Protein AF-A0A4Z1C4J6-F1 (afdb_monomer)

InterPro domains:
  IPR029055 Nucleophile aminohydrolases, N-terminal [SSF56235] (5-134)
  IPR052896 Gamma-glutamyltransferase-like enzyme [PTHR43881] (6-134)

Mean predicted aligned error: 3.29 Å

pLDDT: mean 95.47, std 4.37, range [69.75, 98.88]

Solvent-accessible surface area (backbone atoms only — not comparable to full-atom values): 7946 Å² total; per-residue (Å²): 133,83,89,84,51,84,58,100,42,71,72,22,21,49,44,12,39,51,34,44,74,74,71,39,36,74,55,55,12,49,44,16,19,51,44,22,35,33,58,79,38,59,92,80,43,38,72,82,29,59,36,78,44,81,47,71,52,96,87,71,52,71,49,76,45,79,15,66,45,51,65,60,93,72,73,72,97,72,66,102,64,76,47,95,61,66,75,77,44,64,57,50,50,53,17,25,60,58,38,45,52,53,46,49,48,52,37,45,74,72,76,40,67,82,76,53,68,70,68,42,39,42,65,23,54,48,42,65,72,75,49,76,89,87,128

Radius of gyration: 16.81 Å; Cα contacts (8 Å, |Δi|>4): 186; chains: 1; bounding box: 45×22×43 Å

Sequence (135 aa):
MQPLAISPHPLATEAGTRVLRQGGTAAEAAVAMGAVLAVVMPHFCGLGGDAVWLLADRDGRSAALMGIGQAPQVLPDLPDALPMRGPGAMLTTACAVDAWDRALQLDRAEGQGGIAVPDLLAPALALARDGFAVG

Structure (mmCIF, N/CA/C/O backbone):
data_AF-A0A4Z1C4J6-F1
#
_entry.id   AF-A0A4Z1C4J6-F1
#
loop_
_atom_site.group_PDB
_atom_site.id
_atom_site.type_symbol
_atom_site.label_atom_id
_atom_site.label_alt_id
_atom_site.label_comp_id
_atom_site.label_asym_id
_atom_site.label_entity_id
_atom_site.label_seq_id
_atom_site.pdbx_PDB_ins_code
_atom_site.Cartn_x
_atom_site.Cartn_y
_atom_site.Cartn_z
_atom_site.occupancy
_atom_site.B_iso_or_equiv
_atom_site.auth_seq_id
_atom_site.auth_comp_id
_atom_site.auth_asym_id
_atom_site.auth_atom_id
_atom_site.pdbx_PDB_model_num
ATOM 1 N N . MET A 1 1 ? -15.863 10.926 18.333 1.00 69.75 1 MET A N 1
ATOM 2 C CA . MET A 1 1 ? -15.520 11.301 16.942 1.00 69.75 1 MET A CA 1
ATOM 3 C C . MET A 1 1 ? -15.818 10.117 16.042 1.00 69.75 1 MET A C 1
ATOM 5 O O . MET A 1 1 ? -15.563 8.999 16.468 1.00 69.75 1 MET A O 1
ATOM 9 N N . GLN A 1 2 ? -16.389 10.343 14.858 1.00 82.19 2 GLN A N 1
ATOM 10 C CA . GLN A 1 2 ? -16.521 9.286 13.849 1.00 82.19 2 GLN A CA 1
ATOM 11 C C . GLN A 1 2 ? -15.167 9.090 13.142 1.00 82.19 2 GLN A C 1
ATOM 13 O O . GLN A 1 2 ? -14.477 10.088 12.922 1.00 82.19 2 GLN A O 1
ATOM 18 N N . PRO A 1 3 ? -14.765 7.848 12.820 1.00 91.50 3 PRO A N 1
ATOM 19 C CA . PRO A 1 3 ? -13.525 7.592 12.095 1.00 91.50 3 PRO A CA 1
ATOM 20 C C . PRO A 1 3 ? -13.620 8.132 10.659 1.00 91.50 3 PRO A C 1
ATOM 22 O O . PRO A 1 3 ? -14.694 8.116 10.054 1.00 91.50 3 PRO A O 1
ATOM 25 N N . LEU A 1 4 ? -12.500 8.620 10.122 1.00 96.06 4 LEU A N 1
ATOM 26 C CA . LEU A 1 4 ? -12.424 9.275 8.815 1.00 96.06 4 LEU A CA 1
ATOM 27 C C . LEU A 1 4 ? -11.251 8.708 8.008 1.00 96.06 4 LEU A C 1
ATOM 29 O O . LEU A 1 4 ? -10.150 8.573 8.535 1.00 96.06 4 LEU A O 1
ATOM 33 N N . ALA A 1 5 ? -11.489 8.422 6.728 1.00 98.06 5 ALA A N 1
ATOM 34 C CA . ALA A 1 5 ? -10.470 8.070 5.744 1.00 98.06 5 ALA A CA 1
ATOM 35 C C . ALA A 1 5 ? -10.503 9.101 4.611 1.00 98.06 5 ALA A C 1
ATOM 37 O O . ALA A 1 5 ? -11.582 9.466 4.148 1.00 98.06 5 ALA A O 1
ATOM 38 N N . ILE A 1 6 ? -9.340 9.583 4.173 1.00 98.25 6 ILE A N 1
ATOM 39 C CA . ILE A 1 6 ? -9.219 10.569 3.090 1.00 98.25 6 ILE A CA 1
ATOM 40 C C . ILE A 1 6 ? -8.082 10.139 2.170 1.00 98.25 6 ILE A C 1
ATOM 42 O O . ILE A 1 6 ? -7.001 9.787 2.633 1.00 98.25 6 ILE A O 1
ATOM 46 N N . SER A 1 7 ? -8.315 10.200 0.864 1.00 98.12 7 SER A N 1
ATOM 47 C CA . SER A 1 7 ? -7.311 9.933 -0.165 1.00 98.12 7 SER A CA 1
ATOM 48 C C . SER A 1 7 ? -7.508 10.853 -1.375 1.00 98.12 7 SER A C 1
ATOM 50 O O . SER A 1 7 ? -8.584 11.439 -1.526 1.00 98.12 7 SER A O 1
ATOM 52 N N . PRO A 1 8 ? -6.512 10.938 -2.272 1.00 97.50 8 PRO A N 1
ATOM 53 C CA . PRO A 1 8 ? -6.623 11.657 -3.544 1.00 97.50 8 PRO A CA 1
ATOM 54 C C . PRO A 1 8 ? -7.648 11.089 -4.545 1.00 97.50 8 PRO A C 1
ATOM 56 O O . PRO A 1 8 ? -7.901 11.742 -5.551 1.00 97.50 8 PRO A O 1
ATOM 59 N N . HIS A 1 9 ? -8.250 9.914 -4.306 1.00 98.12 9 HIS A N 1
ATOM 60 C CA . HIS A 1 9 ? -9.227 9.323 -5.227 1.00 98.12 9 HIS A CA 1
ATOM 61 C C . HIS A 1 9 ? -10.490 8.839 -4.489 1.00 98.12 9 HIS A C 1
ATOM 63 O O . HIS A 1 9 ? -10.379 8.070 -3.532 1.00 98.12 9 HIS A O 1
ATOM 69 N N . PRO A 1 10 ? -11.712 9.199 -4.928 1.00 97.88 10 PRO A N 1
ATOM 70 C CA . PRO A 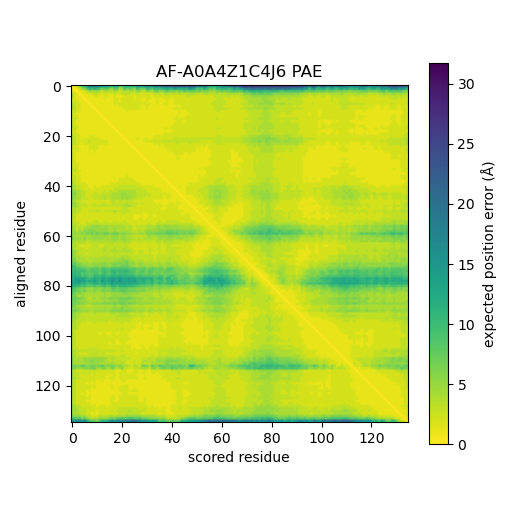1 10 ? -12.944 8.878 -4.198 1.00 97.88 10 PRO A CA 1
ATOM 71 C C . PRO A 1 10 ? -13.144 7.374 -3.956 1.00 97.88 10 PRO A C 1
ATOM 73 O O . PRO A 1 10 ? -13.514 6.987 -2.851 1.00 97.88 10 PRO A O 1
ATOM 76 N N . LEU A 1 11 ? -12.819 6.516 -4.931 1.00 98.44 11 LEU A N 1
ATOM 77 C CA . LEU A 1 11 ? -12.910 5.054 -4.764 1.00 98.44 11 LEU A CA 1
ATOM 78 C C . LEU A 1 11 ? -11.966 4.505 -3.678 1.00 98.44 11 LEU A C 1
ATOM 80 O O . LEU A 1 11 ? -12.324 3.566 -2.969 1.00 98.44 11 LEU A O 1
ATOM 84 N N . ALA A 1 12 ? -10.778 5.095 -3.509 1.00 98.69 12 ALA A N 1
ATOM 85 C CA . ALA A 1 12 ? -9.866 4.696 -2.439 1.00 98.69 12 ALA A CA 1
ATOM 86 C C . ALA A 1 12 ? -10.393 5.173 -1.080 1.00 98.69 12 ALA A C 1
ATOM 88 O O . ALA A 1 12 ? -10.452 4.389 -0.135 1.00 98.69 12 ALA A O 1
ATOM 89 N N . THR A 1 13 ? -10.874 6.418 -1.001 1.00 98.62 13 THR A N 1
ATOM 90 C CA . THR A 1 13 ? -11.551 6.956 0.191 1.00 98.62 13 THR A CA 1
ATOM 91 C C . THR A 1 13 ? -12.716 6.068 0.627 1.00 98.62 13 THR A C 1
ATOM 93 O O . THR A 1 13 ? -12.874 5.792 1.818 1.00 98.62 13 THR A O 1
ATOM 96 N N . GLU A 1 14 ? -13.516 5.583 -0.324 1.00 98.38 14 GLU A N 1
ATOM 97 C CA . GLU A 1 14 ? -14.629 4.679 -0.046 1.00 98.38 14 GLU A CA 1
ATOM 98 C C . GLU A 1 14 ? -14.148 3.343 0.536 1.00 98.38 14 GLU A C 1
ATOM 100 O O . GLU A 1 14 ? -14.701 2.884 1.537 1.00 98.38 14 GLU A O 1
ATOM 105 N N . ALA A 1 15 ? -13.099 2.745 -0.038 1.00 98.75 15 ALA A N 1
ATOM 106 C CA . ALA A 1 15 ? -12.528 1.496 0.459 1.00 98.75 15 ALA A CA 1
ATOM 107 C C . ALA A 1 15 ? -12.034 1.626 1.909 1.00 98.75 15 ALA A C 1
ATOM 109 O O . ALA A 1 15 ? -12.413 0.816 2.754 1.00 98.75 15 ALA A O 1
ATOM 110 N N . GLY A 1 16 ? -11.285 2.686 2.229 1.00 98.75 16 GLY A N 1
ATOM 111 C CA . GLY A 1 16 ? -10.841 2.948 3.603 1.00 98.75 16 GLY A CA 1
ATOM 112 C C . GLY A 1 16 ? -12.005 3.221 4.559 1.00 98.75 16 GLY A C 1
ATOM 113 O O . GLY A 1 16 ? -12.072 2.660 5.651 1.00 98.75 16 GLY A O 1
ATOM 114 N N . THR A 1 17 ? -12.987 4.020 4.130 1.00 98.50 17 THR A N 1
ATOM 115 C CA . THR A 1 17 ? -14.194 4.305 4.927 1.00 98.50 17 THR A CA 1
ATOM 116 C C . THR A 1 17 ? -14.982 3.032 5.232 1.00 98.50 17 THR A C 1
ATOM 118 O O . THR A 1 17 ? -15.497 2.875 6.339 1.00 98.50 17 THR A O 1
ATOM 121 N N . ARG A 1 18 ? -15.077 2.106 4.271 1.00 98.06 18 ARG A N 1
ATOM 122 C CA . ARG A 1 18 ? -15.743 0.811 4.452 1.00 98.06 18 ARG A CA 1
ATOM 123 C C . ARG A 1 18 ? -15.053 -0.027 5.524 1.00 98.06 18 ARG A C 1
ATOM 125 O O . ARG A 1 18 ? -15.746 -0.528 6.403 1.00 98.06 18 ARG A O 1
ATOM 132 N N . VAL A 1 19 ? -13.724 -0.117 5.486 1.00 98.56 19 VAL A N 1
ATOM 133 C CA . VAL A 1 19 ? -12.930 -0.837 6.495 1.00 98.56 19 VAL A CA 1
ATOM 134 C C . VAL A 1 19 ? -13.155 -0.255 7.893 1.00 98.56 19 VAL A C 1
ATOM 136 O O . VAL A 1 19 ? -13.502 -0.987 8.818 1.00 98.56 19 VAL A O 1
ATOM 139 N N . LEU A 1 20 ? -13.082 1.072 8.041 1.00 97.88 20 LEU A N 1
ATOM 140 C CA . LEU A 1 20 ? -13.334 1.735 9.328 1.00 97.88 20 LEU A CA 1
ATOM 141 C C . LEU A 1 20 ? -14.765 1.495 9.840 1.00 97.88 20 LEU A C 1
ATOM 143 O O . LEU A 1 20 ? -14.976 1.293 11.034 1.00 97.88 20 LEU A O 1
ATOM 147 N N . ARG A 1 21 ? -15.766 1.481 8.948 1.00 96.25 21 ARG A N 1
ATOM 148 C CA . ARG A 1 21 ? -17.166 1.171 9.302 1.00 96.25 21 ARG A CA 1
ATOM 149 C C . ARG A 1 21 ? -17.368 -0.275 9.753 1.00 96.25 21 ARG A C 1
ATOM 151 O O . ARG A 1 21 ? -18.287 -0.528 10.524 1.00 96.25 21 ARG A O 1
ATOM 158 N N . GLN A 1 22 ? -16.536 -1.199 9.283 1.00 95.81 22 GLN A N 1
ATOM 159 C CA . GLN A 1 22 ? -16.538 -2.602 9.706 1.00 95.81 22 GLN A CA 1
ATOM 160 C C . GLN A 1 22 ? -15.813 -2.817 11.045 1.00 95.81 22 GLN A C 1
ATOM 162 O O . GLN A 1 22 ? -15.766 -3.942 11.532 1.00 95.81 22 GLN A O 1
ATOM 167 N N . GLY A 1 23 ? -15.283 -1.752 11.658 1.00 95.44 23 GLY A N 1
ATOM 168 C CA . GLY A 1 23 ? -14.520 -1.829 12.903 1.00 95.44 23 GLY A CA 1
ATOM 169 C C . GLY A 1 23 ? -13.035 -2.130 12.701 1.00 95.44 23 GLY A C 1
ATOM 170 O O . GLY A 1 23 ? -12.352 -2.406 13.683 1.00 95.44 23 GLY A O 1
ATOM 171 N N . GLY A 1 24 ? -12.541 -2.069 11.460 1.00 97.25 24 GLY A N 1
ATOM 172 C CA . GLY A 1 24 ? -11.121 -2.208 11.161 1.00 97.25 24 GLY A CA 1
ATOM 173 C C . GLY A 1 24 ? -10.291 -1.023 11.651 1.00 97.25 24 GLY A C 1
ATOM 174 O O . GLY A 1 24 ? -10.809 0.050 11.985 1.00 97.25 24 GLY A O 1
ATOM 175 N N . THR A 1 25 ? -8.980 -1.213 11.682 1.00 97.06 25 THR A N 1
ATOM 176 C CA . THR A 1 25 ? -8.025 -0.201 12.146 1.00 97.06 25 THR A CA 1
ATOM 177 C C . THR A 1 25 ? -7.726 0.855 11.081 1.00 97.06 25 THR A C 1
ATOM 179 O O . THR A 1 25 ? -8.076 0.731 9.903 1.00 97.06 25 THR A O 1
ATOM 182 N N . ALA A 1 26 ? -7.021 1.915 11.489 1.00 96.94 26 ALA A N 1
ATOM 183 C CA . ALA A 1 26 ? -6.501 2.910 10.556 1.00 96.94 26 ALA A CA 1
ATOM 184 C C . ALA A 1 26 ? -5.481 2.309 9.572 1.00 96.94 26 ALA A C 1
ATOM 186 O O . ALA A 1 26 ? -5.485 2.699 8.403 1.00 96.94 26 ALA A O 1
ATOM 187 N N . ALA A 1 27 ? -4.644 1.353 10.003 1.00 97.62 27 ALA A N 1
ATOM 188 C CA . ALA A 1 27 ? -3.689 0.712 9.105 1.00 97.62 27 ALA A CA 1
ATOM 189 C C . ALA A 1 27 ? -4.395 -0.207 8.098 1.00 97.62 27 ALA A C 1
ATOM 191 O O . ALA A 1 27 ? -4.117 -0.107 6.907 1.00 97.62 27 ALA A O 1
ATOM 192 N N . GLU A 1 28 ? -5.365 -1.022 8.529 1.00 98.56 28 GLU A N 1
ATOM 193 C CA . GLU A 1 28 ? -6.193 -1.840 7.628 1.00 98.56 28 GLU A CA 1
ATOM 194 C C . GLU A 1 28 ? -6.908 -0.975 6.579 1.00 98.56 28 GLU A C 1
ATOM 196 O O . GLU A 1 28 ? -6.897 -1.290 5.385 1.00 98.56 28 GLU A O 1
ATOM 201 N N . ALA A 1 29 ? -7.476 0.160 7.002 1.00 98.62 29 ALA A N 1
ATOM 202 C CA . ALA A 1 29 ? -8.128 1.101 6.098 1.00 98.62 29 ALA A CA 1
ATOM 203 C C . ALA A 1 29 ? -7.143 1.701 5.084 1.00 98.62 29 ALA A C 1
ATOM 205 O O . ALA A 1 29 ? -7.448 1.766 3.892 1.00 98.62 29 ALA A O 1
ATOM 206 N N . ALA A 1 30 ? -5.952 2.095 5.536 1.00 98.50 30 ALA A N 1
ATOM 207 C CA . ALA A 1 30 ? -4.908 2.633 4.675 1.00 98.50 30 ALA A CA 1
ATOM 208 C C . ALA A 1 30 ? -4.341 1.582 3.702 1.00 98.50 30 ALA A C 1
ATOM 210 O O . ALA A 1 30 ? -4.036 1.927 2.561 1.00 98.50 30 ALA A O 1
ATOM 211 N N . VAL A 1 31 ? -4.260 0.304 4.091 1.00 98.69 31 VAL A N 1
ATOM 212 C CA . VAL A 1 31 ? -3.884 -0.797 3.186 1.00 98.69 31 VAL A CA 1
ATOM 213 C C . VAL A 1 31 ? -4.937 -0.979 2.093 1.00 98.69 31 VAL A C 1
ATOM 215 O O . VAL A 1 31 ? -4.586 -1.025 0.914 1.00 98.69 31 VAL A O 1
ATOM 218 N N . ALA A 1 32 ? -6.227 -0.999 2.444 1.00 98.88 32 ALA A N 1
ATOM 219 C CA . ALA A 1 32 ? -7.306 -1.070 1.455 1.00 98.88 32 ALA A CA 1
ATOM 220 C C . ALA A 1 32 ? -7.288 0.136 0.494 1.00 98.88 32 ALA A C 1
ATOM 222 O O . ALA A 1 32 ? -7.443 -0.022 -0.718 1.00 98.88 32 ALA A O 1
ATOM 223 N N . MET A 1 33 ? -7.037 1.342 1.016 1.00 98.88 33 MET A N 1
ATOM 224 C CA . MET A 1 33 ? -6.857 2.549 0.203 1.00 98.88 33 MET A CA 1
ATOM 225 C C . MET A 1 33 ? -5.654 2.424 -0.735 1.00 98.88 33 MET A C 1
ATOM 227 O O . MET A 1 33 ? -5.801 2.665 -1.928 1.00 98.88 33 MET A O 1
ATOM 231 N N . GLY A 1 34 ? -4.485 2.028 -0.224 1.00 98.56 34 GLY A N 1
ATOM 232 C CA . GLY A 1 34 ? -3.256 1.860 -1.003 1.00 98.56 34 GLY A CA 1
ATOM 233 C C . GLY A 1 34 ? -3.410 0.840 -2.130 1.00 98.56 34 GLY A C 1
ATOM 234 O O . GLY A 1 34 ? -2.987 1.098 -3.257 1.00 98.56 34 GLY A O 1
ATOM 235 N N . ALA A 1 35 ? -4.096 -0.272 -1.860 1.00 98.75 35 ALA A N 1
ATOM 236 C CA . ALA A 1 35 ? -4.421 -1.276 -2.865 1.00 98.75 35 ALA A CA 1
ATOM 237 C C . ALA A 1 35 ? -5.318 -0.710 -3.974 1.00 98.75 35 ALA A C 1
ATOM 239 O O . ALA A 1 35 ? -5.040 -0.919 -5.152 1.00 98.75 35 ALA A O 1
ATOM 240 N N . VAL A 1 36 ? -6.364 0.048 -3.622 1.00 98.81 36 VAL A N 1
ATOM 241 C CA . VAL A 1 36 ? -7.219 0.702 -4.624 1.00 98.81 36 VAL A CA 1
ATOM 242 C C . VAL A 1 36 ? -6.439 1.754 -5.407 1.00 98.81 36 VAL A C 1
ATOM 244 O O . VAL A 1 36 ? -6.555 1.801 -6.628 1.00 98.81 36 VAL A O 1
ATOM 247 N N . LEU A 1 37 ? -5.607 2.561 -4.745 1.00 98.69 37 LEU A N 1
ATOM 248 C CA . LEU A 1 37 ? -4.772 3.582 -5.383 1.00 98.69 37 LEU A CA 1
ATOM 249 C C . LEU A 1 37 ? -3.812 2.997 -6.423 1.00 98.69 37 LEU A C 1
ATOM 251 O O . LEU A 1 37 ? -3.666 3.586 -7.492 1.00 98.69 37 LEU A O 1
ATOM 255 N N . ALA A 1 38 ? -3.250 1.814 -6.164 1.00 98.44 38 ALA A N 1
ATOM 256 C CA . ALA A 1 38 ? -2.419 1.098 -7.130 1.00 98.44 38 ALA A CA 1
ATOM 257 C C . ALA A 1 38 ? -3.163 0.735 -8.432 1.00 98.44 38 ALA A C 1
ATOM 259 O O . ALA A 1 38 ? -2.520 0.487 -9.450 1.00 98.44 38 ALA A O 1
ATOM 260 N N . VAL A 1 39 ? -4.500 0.707 -8.406 1.00 98.50 39 VAL A N 1
ATOM 261 C CA . VAL A 1 39 ? -5.360 0.431 -9.566 1.00 98.50 39 VAL A CA 1
ATOM 262 C C . VAL A 1 39 ? -5.882 1.718 -10.196 1.00 98.50 39 VAL A C 1
ATOM 264 O O . VAL A 1 39 ? -5.847 1.858 -11.415 1.00 98.50 39 VAL A O 1
ATOM 267 N N . VAL A 1 40 ? -6.376 2.654 -9.380 1.00 98.31 40 VAL A N 1
ATOM 268 C CA . VAL A 1 40 ? -7.090 3.843 -9.876 1.00 98.31 40 VAL A CA 1
ATOM 269 C C . VAL A 1 40 ? -6.175 5.027 -10.184 1.00 98.31 40 VAL A C 1
ATOM 271 O O . VAL A 1 40 ? -6.551 5.910 -10.948 1.00 98.31 40 VAL A O 1
ATOM 274 N N . MET A 1 41 ? -4.953 5.041 -9.643 1.00 97.44 41 MET A N 1
ATOM 275 C CA . MET A 1 41 ? -3.930 6.051 -9.938 1.00 97.44 41 MET A CA 1
ATOM 276 C C . MET A 1 41 ? -2.557 5.427 -10.257 1.00 97.44 41 MET A C 1
ATOM 278 O O . MET A 1 41 ? -1.545 5.802 -9.658 1.00 97.44 41 MET A O 1
ATOM 282 N N . PRO A 1 42 ? -2.476 4.522 -11.253 1.00 96.44 42 PRO A N 1
ATOM 283 C CA . PRO A 1 42 ? -1.264 3.747 -11.538 1.00 96.44 42 PRO A CA 1
ATOM 284 C C . PRO A 1 42 ? -0.109 4.600 -12.089 1.00 96.44 42 PRO A C 1
ATOM 286 O O . PRO A 1 42 ? 1.035 4.161 -12.136 1.00 96.44 42 PRO A O 1
ATOM 289 N N . HIS A 1 43 ? -0.398 5.831 -12.520 1.00 95.00 43 HIS A N 1
ATOM 290 C CA . HIS A 1 43 ? 0.596 6.798 -12.981 1.00 95.00 43 HIS A CA 1
ATOM 291 C C . HIS A 1 43 ? 1.303 7.532 -11.827 1.00 95.00 43 HIS A C 1
ATOM 293 O O . HIS A 1 43 ? 2.301 8.208 -12.076 1.00 95.00 43 HIS A O 1
ATOM 299 N N . PHE A 1 44 ? 0.789 7.427 -10.594 1.00 95.69 44 PHE A N 1
ATOM 300 C CA . PHE A 1 44 ? 1.302 8.142 -9.421 1.00 95.69 44 PHE A CA 1
ATOM 301 C C . PHE A 1 44 ? 1.886 7.197 -8.363 1.00 95.69 44 PHE A C 1
ATOM 303 O O . PHE A 1 44 ? 2.930 7.494 -7.787 1.00 95.69 44 PHE A O 1
ATOM 310 N N . CYS A 1 45 ? 1.245 6.053 -8.113 1.00 96.00 45 CYS A N 1
ATOM 311 C CA . CYS A 1 45 ? 1.728 5.038 -7.177 1.00 96.00 45 CYS A CA 1
ATOM 312 C C . CYS A 1 45 ? 1.306 3.623 -7.603 1.00 96.00 45 CYS A C 1
ATOM 314 O O . CYS A 1 45 ? 0.474 3.447 -8.490 1.00 96.00 45 CYS A O 1
ATOM 316 N N . GLY A 1 46 ? 1.890 2.597 -6.978 1.00 96.94 46 GLY A N 1
ATOM 317 C CA . GLY A 1 46 ? 1.550 1.209 -7.282 1.00 96.94 46 GLY A CA 1
ATOM 318 C C . GLY A 1 46 ? 2.345 0.186 -6.478 1.00 96.94 46 GLY A C 1
ATOM 319 O O . GLY A 1 46 ? 3.219 0.535 -5.688 1.00 96.94 46 GLY A O 1
ATOM 320 N N . LEU A 1 47 ? 2.055 -1.096 -6.722 1.00 97.56 47 LEU A N 1
ATOM 321 C CA . LEU A 1 47 ? 2.700 -2.230 -6.041 1.00 97.56 47 LEU A CA 1
ATOM 322 C C . LEU A 1 47 ? 4.217 -2.296 -6.277 1.00 97.56 47 LEU A C 1
ATOM 324 O O . LEU A 1 47 ? 4.942 -2.821 -5.442 1.00 97.56 47 LEU A O 1
ATOM 328 N N . GLY A 1 48 ? 4.687 -1.766 -7.410 1.00 97.12 48 GLY A N 1
ATOM 329 C CA . GLY A 1 48 ? 6.105 -1.699 -7.773 1.00 97.12 48 GLY A CA 1
ATOM 330 C C . GLY A 1 48 ? 6.847 -0.482 -7.216 1.00 97.12 48 GLY A C 1
ATOM 331 O O . GLY A 1 48 ? 7.917 -0.162 -7.721 1.00 97.12 48 GLY A O 1
ATOM 332 N N . GLY A 1 49 ? 6.262 0.230 -6.251 1.00 97.38 49 GLY A N 1
ATOM 333 C CA . GLY A 1 49 ? 6.862 1.401 -5.621 1.00 97.38 49 GLY A CA 1
ATOM 334 C C . GLY A 1 49 ? 7.132 1.210 -4.132 1.00 97.38 49 GLY A C 1
ATOM 335 O O . GLY A 1 49 ? 7.166 0.096 -3.607 1.00 97.38 49 GLY A O 1
ATOM 336 N N . ASP A 1 50 ? 7.268 2.344 -3.459 1.00 98.25 50 ASP A N 1
ATOM 337 C CA . ASP A 1 50 ? 7.618 2.460 -2.049 1.00 98.25 50 ASP A CA 1
ATOM 338 C C . ASP A 1 50 ? 6.485 3.092 -1.236 1.00 98.25 50 ASP A C 1
ATOM 340 O O . ASP A 1 50 ? 5.554 3.687 -1.786 1.00 98.25 50 ASP A O 1
ATOM 344 N N . ALA A 1 51 ? 6.560 2.972 0.089 1.00 97.50 51 ALA A N 1
ATOM 345 C CA . ALA A 1 51 ? 5.601 3.589 0.995 1.00 97.50 51 ALA A CA 1
ATOM 346 C C . ALA A 1 51 ? 6.250 4.021 2.314 1.00 97.50 51 ALA A C 1
ATOM 348 O O . ALA A 1 51 ? 6.968 3.260 2.958 1.00 97.50 51 ALA A O 1
ATOM 349 N N . VAL A 1 52 ? 5.930 5.235 2.759 1.00 97.88 52 VAL A N 1
ATOM 350 C CA . VAL A 1 52 ? 6.328 5.758 4.072 1.00 97.88 52 VAL A CA 1
ATOM 351 C C . VAL A 1 52 ? 5.086 5.890 4.936 1.00 97.88 52 VAL A C 1
ATOM 353 O O . VAL A 1 52 ? 4.100 6.492 4.515 1.00 97.88 52 VAL A O 1
ATOM 356 N N . TRP A 1 53 ? 5.140 5.333 6.142 1.00 98.19 53 TRP A N 1
ATOM 357 C CA . TRP A 1 53 ? 4.013 5.316 7.069 1.00 98.19 53 TRP A CA 1
ATOM 358 C C . TRP A 1 53 ? 4.375 6.023 8.361 1.00 98.19 53 TRP A C 1
ATOM 360 O O . TRP A 1 53 ? 5.433 5.769 8.933 1.00 98.19 53 TRP A O 1
ATOM 370 N N . LEU A 1 54 ? 3.459 6.857 8.841 1.00 97.50 54 LEU A N 1
ATOM 371 C CA . LEU A 1 54 ? 3.474 7.394 10.193 1.00 97.50 54 LEU A CA 1
ATOM 372 C C . LEU A 1 54 ? 2.225 6.874 10.893 1.00 97.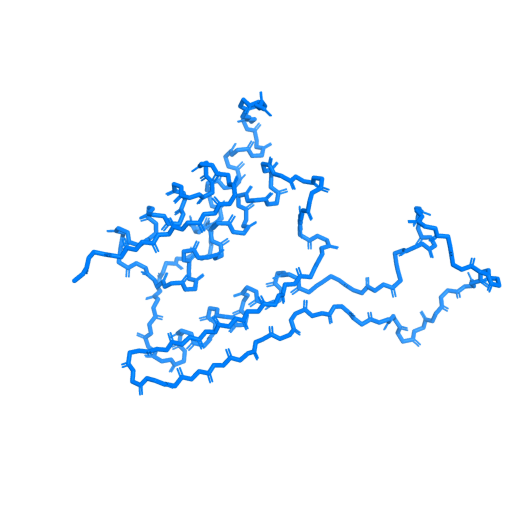50 54 LEU A C 1
ATOM 374 O O . LEU A 1 54 ? 1.104 7.174 10.486 1.00 97.50 54 LEU A O 1
ATOM 378 N N . LEU A 1 55 ? 2.437 6.060 11.915 1.00 95.31 55 LEU A N 1
ATOM 379 C CA . LEU A 1 55 ? 1.390 5.418 12.691 1.00 95.31 55 LEU A CA 1
ATOM 380 C C . LEU A 1 55 ? 1.406 6.019 14.088 1.00 95.31 55 LEU A C 1
ATOM 382 O O . LEU A 1 55 ? 2.475 6.206 14.667 1.00 95.31 55 LEU A O 1
ATOM 386 N N . ALA A 1 56 ? 0.229 6.320 14.620 1.00 94.44 56 ALA A N 1
ATOM 387 C CA . ALA A 1 56 ? 0.068 6.795 15.982 1.00 94.44 56 ALA A CA 1
ATOM 388 C C . ALA A 1 56 ? -1.177 6.166 16.598 1.00 94.44 56 ALA A C 1
ATOM 390 O O . ALA A 1 56 ? -2.202 6.028 15.926 1.00 94.44 56 ALA A O 1
ATOM 391 N N . ASP A 1 57 ? -1.089 5.809 17.873 1.00 90.25 57 ASP A N 1
ATOM 392 C CA . ASP A 1 57 ? -2.227 5.311 18.632 1.00 90.25 57 ASP A CA 1
ATOM 393 C C . ASP A 1 57 ? -2.811 6.370 19.575 1.00 90.25 57 ASP A C 1
ATOM 395 O O . ASP A 1 57 ? -2.349 7.510 19.673 1.00 90.25 57 ASP A O 1
ATOM 399 N N . ARG A 1 58 ? -3.883 5.983 20.269 1.00 88.94 58 ARG A N 1
ATOM 400 C CA . ARG A 1 58 ? -4.611 6.850 21.204 1.00 88.94 58 ARG A CA 1
ATOM 401 C C . ARG A 1 58 ? -3.814 7.233 22.451 1.00 88.94 58 ARG A C 1
ATOM 403 O O . ARG A 1 58 ? -4.175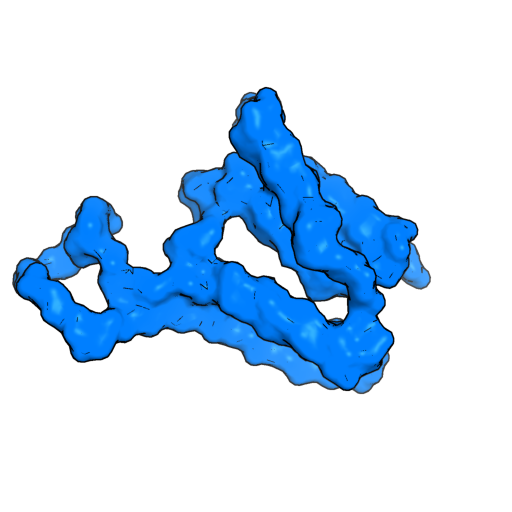 8.211 23.098 1.00 88.94 58 ARG A O 1
ATOM 410 N N . ASP A 1 59 ? -2.774 6.471 22.779 1.00 90.94 59 ASP A N 1
ATOM 411 C CA . ASP A 1 59 ? -1.928 6.701 23.950 1.00 90.94 59 ASP A CA 1
ATOM 412 C C . ASP A 1 59 ? -0.723 7.590 23.596 1.00 90.94 59 ASP A C 1
ATOM 414 O O . ASP A 1 59 ? 0.109 7.890 24.452 1.00 90.94 59 ASP A O 1
ATOM 418 N N . GLY A 1 60 ? -0.624 8.025 22.334 1.00 90.12 60 GLY A N 1
ATOM 419 C CA . GLY A 1 60 ? 0.453 8.869 21.831 1.00 90.12 60 GLY A CA 1
ATOM 420 C C . GLY A 1 60 ? 1.719 8.098 21.458 1.00 90.12 60 GLY A C 1
ATOM 421 O O . GLY A 1 60 ? 2.735 8.729 21.155 1.00 90.12 60 GLY A O 1
ATOM 422 N N . ARG A 1 61 ? 1.693 6.756 21.443 1.00 91.44 61 ARG A N 1
ATOM 423 C CA . ARG A 1 61 ? 2.805 5.983 20.877 1.00 91.44 61 ARG A CA 1
ATOM 424 C C . ARG A 1 61 ? 2.778 6.152 19.366 1.00 91.44 61 ARG A C 1
ATOM 426 O O . ARG A 1 61 ? 1.711 6.197 18.755 1.00 91.44 61 ARG A O 1
ATOM 433 N N . SER A 1 62 ? 3.958 6.263 18.766 1.00 93.81 62 SER A N 1
ATOM 434 C CA . SER A 1 62 ? 4.091 6.438 17.324 1.00 93.81 62 SER A CA 1
ATOM 435 C C . SER A 1 62 ? 5.216 5.593 16.749 1.00 93.81 62 SER A C 1
ATOM 437 O O . SER A 1 62 ? 6.192 5.274 17.428 1.00 93.81 62 SER A O 1
ATOM 439 N N . ALA A 1 63 ? 5.057 5.228 15.483 1.00 93.19 63 ALA A N 1
ATOM 440 C CA . ALA A 1 63 ? 6.037 4.493 14.707 1.00 93.19 63 ALA A CA 1
ATOM 441 C C . ALA A 1 63 ? 6.138 5.090 13.304 1.00 93.19 63 ALA A C 1
ATOM 443 O O . ALA A 1 63 ? 5.137 5.499 12.711 1.00 93.19 63 ALA A O 1
ATOM 444 N N . ALA A 1 64 ? 7.354 5.102 12.766 1.00 97.12 64 ALA A N 1
ATOM 445 C CA . ALA A 1 64 ? 7.608 5.405 11.369 1.00 97.12 64 ALA A CA 1
ATOM 446 C C . ALA A 1 64 ? 8.079 4.130 10.666 1.00 97.12 64 ALA A C 1
ATOM 448 O O . ALA A 1 64 ? 9.020 3.484 11.130 1.00 97.12 64 ALA A O 1
ATOM 449 N N . LEU A 1 65 ? 7.438 3.771 9.554 1.00 97.38 65 LEU A N 1
ATOM 450 C CA . LEU A 1 65 ? 7.887 2.678 8.694 1.00 97.38 65 LEU A CA 1
ATOM 451 C C . LEU A 1 65 ? 8.426 3.261 7.394 1.00 97.38 65 LEU A C 1
ATOM 453 O O . LEU A 1 65 ? 7.713 3.955 6.666 1.00 97.38 65 LEU A O 1
ATOM 457 N N . MET A 1 66 ? 9.689 2.952 7.112 1.00 97.50 66 MET A N 1
ATOM 458 C CA . MET A 1 66 ? 10.377 3.348 5.889 1.00 97.50 66 MET A CA 1
ATOM 459 C C . MET A 1 66 ? 10.358 2.173 4.913 1.00 97.50 66 MET A C 1
ATOM 461 O O . MET A 1 66 ? 11.319 1.415 4.830 1.00 97.50 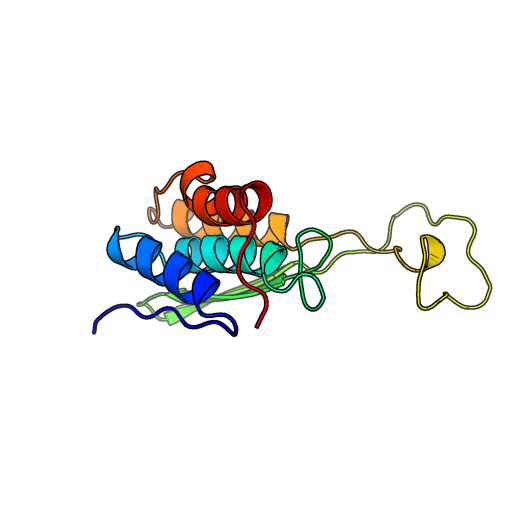66 MET A O 1
ATOM 465 N N . GLY A 1 67 ? 9.256 2.008 4.183 1.00 97.12 67 GLY A N 1
ATOM 466 C CA . GLY A 1 67 ? 9.155 1.052 3.082 1.00 97.12 67 GLY A CA 1
ATOM 467 C C . GLY A 1 67 ? 9.817 1.598 1.826 1.00 97.12 67 GLY A C 1
ATOM 468 O O . GLY A 1 67 ? 9.120 1.848 0.847 1.00 97.12 67 GLY A O 1
ATOM 469 N N . ILE A 1 68 ? 11.130 1.830 1.891 1.00 97.75 68 ILE A N 1
ATOM 470 C CA . ILE A 1 68 ? 11.945 2.367 0.797 1.00 97.75 68 ILE A CA 1
ATOM 471 C C . ILE A 1 68 ? 12.856 1.271 0.248 1.00 97.75 68 ILE A C 1
ATOM 473 O O . ILE A 1 68 ? 13.717 0.746 0.964 1.00 97.75 68 ILE A O 1
ATOM 477 N N . GLY A 1 69 ? 12.689 0.977 -1.036 1.00 96.50 69 GLY A N 1
ATOM 478 C CA . GLY A 1 69 ? 13.468 0.008 -1.778 1.00 96.50 69 GLY A CA 1
ATOM 479 C C . GLY A 1 69 ? 14.967 0.254 -1.709 1.00 96.50 69 GLY A C 1
ATOM 480 O O . GLY A 1 69 ? 15.447 1.384 -1.790 1.00 96.50 69 GLY A O 1
ATOM 481 N N . GLN A 1 70 ? 15.726 -0.831 -1.598 1.00 96.56 70 GLN A N 1
ATOM 482 C CA . GLN A 1 70 ? 17.187 -0.797 -1.640 1.00 96.56 70 GLN A CA 1
ATOM 483 C C . GLN A 1 70 ? 17.706 -1.286 -2.988 1.00 96.56 70 GLN A C 1
ATOM 485 O O . GLN A 1 70 ? 17.053 -2.094 -3.661 1.00 96.56 70 GLN A O 1
ATOM 490 N N . ALA A 1 71 ? 18.896 -0.806 -3.356 1.00 94.75 71 ALA A N 1
ATOM 491 C CA . ALA A 1 71 ? 19.619 -1.294 -4.521 1.00 94.75 71 ALA A CA 1
ATOM 492 C C . ALA A 1 71 ? 19.936 -2.796 -4.390 1.00 94.75 71 ALA A C 1
ATOM 494 O O . ALA A 1 71 ? 20.147 -3.282 -3.272 1.00 94.75 71 ALA A O 1
ATOM 495 N N . PRO A 1 72 ? 19.975 -3.554 -5.502 1.00 91.88 72 PRO A N 1
ATOM 496 C CA . PRO A 1 72 ? 20.322 -4.963 -5.447 1.00 91.88 72 PRO A CA 1
ATOM 497 C C . PRO A 1 72 ? 21.779 -5.130 -5.005 1.00 91.88 72 PRO A C 1
ATOM 499 O O . PRO A 1 72 ? 22.652 -4.340 -5.359 1.00 91.88 72 PRO A O 1
ATOM 502 N N . GLN A 1 73 ? 22.052 -6.198 -4.255 1.00 94.25 73 GLN A N 1
ATOM 503 C CA . GLN A 1 73 ? 23.409 -6.519 -3.792 1.00 94.25 73 GLN A CA 1
ATOM 504 C C . GLN A 1 73 ? 24.359 -6.857 -4.947 1.00 94.25 73 GLN A C 1
ATOM 506 O O . GLN A 1 73 ? 25.558 -6.608 -4.862 1.00 94.25 73 GLN A O 1
ATOM 511 N N . VAL A 1 74 ? 23.813 -7.429 -6.021 1.00 92.38 74 VAL A N 1
ATOM 512 C CA . VAL A 1 74 ? 24.524 -7.680 -7.272 1.00 92.38 74 VAL A CA 1
ATOM 513 C C . VAL A 1 74 ? 23.987 -6.692 -8.294 1.00 92.38 74 VAL A C 1
ATOM 515 O O . VAL A 1 74 ? 22.844 -6.810 -8.738 1.00 92.38 74 VAL A O 1
ATOM 518 N N . LEU A 1 75 ? 24.802 -5.695 -8.628 1.00 87.81 75 LEU A N 1
ATOM 519 C CA . LEU A 1 75 ? 24.452 -4.723 -9.653 1.00 87.81 75 LEU A CA 1
ATOM 520 C C . LEU A 1 75 ? 24.550 -5.383 -11.038 1.00 87.81 75 LEU A C 1
ATOM 522 O O . LEU A 1 75 ? 25.484 -6.155 -11.277 1.00 87.81 75 LEU A O 1
ATOM 526 N N . PRO A 1 76 ? 23.604 -5.103 -11.951 1.00 87.00 76 PRO A N 1
ATOM 527 C CA . PRO A 1 76 ? 23.765 -5.471 -13.352 1.00 87.00 76 PRO A CA 1
ATOM 528 C C . PRO A 1 76 ? 24.909 -4.663 -13.983 1.00 87.00 76 PRO A C 1
ATOM 530 O O . PRO A 1 76 ? 25.471 -3.768 -13.354 1.00 87.00 76 PRO A O 1
ATOM 533 N N . ASP A 1 77 ? 25.246 -4.957 -15.238 1.00 89.81 77 ASP A N 1
ATOM 534 C CA . ASP A 1 77 ? 26.112 -4.065 -16.009 1.00 89.81 77 ASP A CA 1
ATOM 535 C C . ASP A 1 77 ? 25.393 -2.719 -16.195 1.00 89.81 77 ASP A C 1
ATOM 537 O O . ASP A 1 77 ? 24.287 -2.667 -16.747 1.00 89.81 77 ASP A O 1
ATOM 541 N N . LEU A 1 78 ? 25.970 -1.654 -15.638 1.00 86.25 78 LEU A N 1
ATOM 542 C CA . LEU A 1 78 ? 25.347 -0.337 -15.568 1.00 86.25 78 LEU A CA 1
ATOM 543 C C . LEU A 1 78 ? 26.042 0.631 -16.527 1.00 86.25 78 LEU A C 1
ATOM 545 O O . LEU A 1 78 ? 27.270 0.676 -16.563 1.00 86.25 78 LEU A O 1
ATOM 549 N N . PRO A 1 79 ? 25.278 1.455 -17.266 1.00 85.81 79 PRO A N 1
ATOM 550 C CA . PRO A 1 79 ? 25.857 2.550 -18.031 1.00 85.81 79 PRO A CA 1
ATOM 551 C C . PRO A 1 79 ? 26.460 3.607 -17.096 1.00 85.81 79 PRO A C 1
ATOM 553 O O . PRO A 1 79 ? 26.028 3.750 -15.951 1.00 85.81 79 PRO A O 1
ATOM 556 N N . ASP A 1 80 ? 27.377 4.424 -17.620 1.00 88.12 80 ASP A N 1
ATOM 557 C CA . ASP A 1 80 ? 28.002 5.531 -16.874 1.00 88.12 80 ASP A CA 1
ATOM 558 C C . ASP A 1 80 ? 26.976 6.505 -16.264 1.00 88.12 80 ASP A C 1
ATOM 560 O O . ASP A 1 80 ? 27.215 7.107 -15.217 1.00 88.12 80 ASP A O 1
ATOM 564 N N . ALA A 1 81 ? 25.817 6.654 -16.912 1.00 93.00 81 ALA A N 1
ATOM 565 C CA . ALA A 1 81 ? 24.691 7.436 -16.422 1.00 93.00 81 ALA A CA 1
ATOM 566 C C . ALA A 1 81 ? 23.408 6.598 -16.421 1.00 93.00 81 ALA A C 1
ATOM 568 O O . ALA A 1 81 ? 23.015 6.042 -17.450 1.00 93.00 81 ALA A O 1
ATOM 569 N N . LEU A 1 82 ? 22.725 6.555 -15.272 1.00 92.69 82 LEU A N 1
ATOM 570 C CA . LEU A 1 82 ? 21.463 5.830 -15.133 1.00 92.69 82 LEU A CA 1
ATOM 571 C C . LEU A 1 82 ? 20.371 6.448 -16.024 1.00 92.69 82 LEU A C 1
ATOM 573 O O . LEU A 1 82 ? 20.153 7.663 -15.976 1.00 92.69 82 LEU A O 1
ATOM 577 N N . PRO A 1 83 ? 19.652 5.639 -16.822 1.00 92.31 83 PRO A N 1
ATOM 578 C CA . PRO A 1 83 ? 18.554 6.141 -17.632 1.00 92.31 83 PRO A CA 1
ATOM 579 C C . PRO A 1 83 ? 17.355 6.520 -16.751 1.00 92.31 83 PRO A C 1
ATOM 581 O O . PRO A 1 83 ? 17.131 5.945 -15.691 1.00 92.31 83 PRO A O 1
ATOM 584 N N . MET A 1 84 ? 16.515 7.449 -17.219 1.00 94.88 84 MET A N 1
ATOM 585 C CA . MET A 1 84 ? 15.280 7.824 -16.510 1.00 94.88 84 MET A CA 1
ATOM 586 C C . MET A 1 84 ? 14.165 6.765 -16.589 1.00 94.88 84 MET A C 1
ATOM 588 O O . MET A 1 84 ? 13.219 6.803 -15.803 1.00 94.88 84 MET A O 1
ATOM 592 N N . ARG A 1 85 ? 14.198 5.880 -17.592 1.00 94.56 85 ARG A N 1
ATOM 593 C CA . ARG A 1 85 ? 13.142 4.901 -17.901 1.00 94.56 85 ARG A CA 1
ATOM 594 C C . ARG A 1 85 ? 13.754 3.593 -18.409 1.00 94.56 85 ARG A C 1
ATOM 596 O O . ARG A 1 85 ? 14.914 3.558 -18.810 1.00 94.56 85 ARG A O 1
ATOM 603 N N . GLY A 1 86 ? 12.931 2.546 -18.460 1.00 91.94 86 GLY A N 1
ATOM 604 C CA . GLY A 1 86 ? 13.325 1.211 -18.912 1.00 91.94 86 GLY A CA 1
ATOM 605 C C . GLY A 1 86 ? 13.980 0.372 -17.807 1.00 91.94 86 GLY A C 1
ATOM 606 O O . GLY A 1 86 ? 14.132 0.853 -16.685 1.00 91.94 86 GLY A O 1
ATOM 607 N N . PRO A 1 87 ? 14.379 -0.878 -18.105 1.00 89.69 87 PRO A N 1
ATOM 608 C CA . PRO A 1 87 ? 14.903 -1.808 -17.099 1.00 89.69 87 PRO A CA 1
ATOM 609 C C . PRO A 1 87 ? 16.134 -1.282 -16.350 1.00 89.69 87 PRO A C 1
ATOM 611 O O . PRO A 1 87 ? 16.251 -1.486 -15.149 1.00 89.69 87 PRO A O 1
ATOM 614 N N . GLY A 1 88 ? 17.009 -0.530 -17.029 1.00 90.12 88 GLY A N 1
ATOM 615 C CA . GLY A 1 88 ? 18.188 0.090 -16.411 1.00 90.12 88 GLY A CA 1
ATOM 616 C C . GLY A 1 88 ? 17.877 1.205 -15.401 1.00 90.12 88 GLY A C 1
ATOM 617 O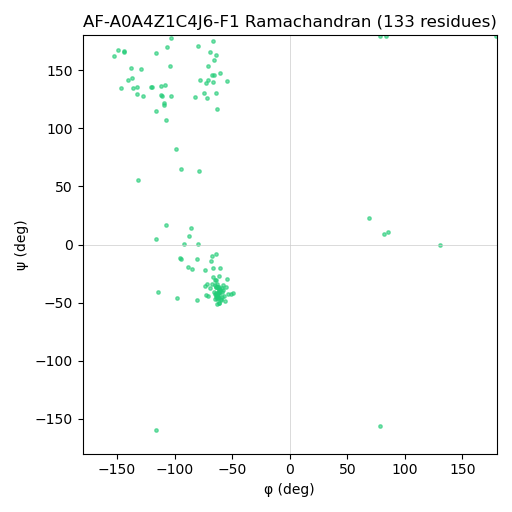 O . GLY A 1 88 ? 18.783 1.644 -14.705 1.00 90.12 88 GLY A O 1
ATOM 618 N N . ALA A 1 89 ? 16.623 1.662 -15.311 1.00 92.50 89 ALA A N 1
ATOM 619 C CA . ALA A 1 89 ? 16.156 2.608 -14.293 1.00 92.50 89 ALA A CA 1
ATOM 620 C C . ALA A 1 89 ? 15.521 1.904 -13.075 1.00 92.50 89 ALA A C 1
ATOM 622 O O . ALA A 1 89 ? 15.264 2.538 -12.056 1.00 92.50 89 ALA A O 1
ATOM 623 N N . MET A 1 90 ? 15.244 0.598 -13.172 1.00 93.12 90 MET A N 1
ATOM 624 C CA . MET A 1 90 ? 14.572 -0.202 -12.142 1.00 93.12 90 MET A CA 1
ATOM 625 C C . MET A 1 90 ? 15.605 -0.902 -11.252 1.00 93.12 90 MET A C 1
ATOM 627 O O . MET A 1 90 ? 15.738 -2.123 -11.264 1.00 93.12 90 MET A O 1
ATOM 631 N N . LEU A 1 91 ? 16.381 -0.107 -10.516 1.00 94.00 91 LEU A N 1
ATOM 632 C CA . LEU A 1 91 ? 17.539 -0.575 -9.743 1.00 94.00 91 LEU A CA 1
ATOM 633 C C . LEU A 1 91 ? 17.305 -0.574 -8.235 1.00 94.00 91 LEU A C 1
ATOM 635 O O . LEU A 1 91 ? 18.261 -0.629 -7.472 1.00 94.00 91 LEU A O 1
ATOM 639 N N . THR A 1 92 ? 16.054 -0.508 -7.798 1.00 95.62 92 THR A N 1
ATOM 640 C CA . THR A 1 92 ? 15.675 -0.683 -6.398 1.00 95.62 92 THR A CA 1
ATOM 641 C C . THR A 1 92 ? 14.563 -1.712 -6.300 1.00 95.62 92 THR A C 1
ATOM 643 O O . THR A 1 92 ? 13.770 -1.899 -7.224 1.00 95.62 92 THR A O 1
ATOM 646 N N . THR A 1 93 ? 14.516 -2.402 -5.169 1.00 95.69 93 THR A N 1
ATOM 647 C CA . THR A 1 93 ? 13.358 -3.221 -4.797 1.00 95.69 93 THR A CA 1
ATOM 648 C C . THR A 1 93 ? 12.116 -2.345 -4.596 1.00 95.69 93 THR A C 1
ATOM 650 O O . THR A 1 93 ? 12.228 -1.131 -4.468 1.00 95.69 93 THR A O 1
ATOM 653 N N . ALA A 1 94 ? 10.930 -2.951 -4.600 1.00 97.31 94 ALA A N 1
ATOM 654 C CA . ALA A 1 94 ? 9.684 -2.274 -4.256 1.00 97.31 94 ALA A CA 1
ATOM 655 C C . ALA A 1 94 ? 9.268 -2.689 -2.844 1.00 97.31 94 ALA A C 1
ATOM 657 O O . ALA A 1 94 ? 9.182 -3.887 -2.561 1.00 97.31 94 ALA A O 1
ATOM 658 N N . CYS A 1 95 ? 8.999 -1.721 -1.970 1.00 98.00 95 CYS A N 1
ATOM 659 C CA . CYS A 1 95 ? 8.704 -1.985 -0.561 1.00 98.00 95 CYS A CA 1
ATOM 660 C C . CYS A 1 95 ? 7.287 -1.580 -0.126 1.00 98.00 95 CYS A C 1
ATOM 662 O O . CYS A 1 95 ? 6.954 -1.727 1.048 1.00 98.00 95 CYS A O 1
ATOM 664 N N . ALA A 1 96 ? 6.417 -1.127 -1.037 1.00 97.94 96 ALA A N 1
ATOM 665 C CA . ALA A 1 96 ? 5.043 -0.749 -0.691 1.00 97.94 96 ALA A CA 1
ATOM 666 C C . ALA A 1 96 ? 4.266 -1.887 -0.000 1.00 97.94 96 ALA A C 1
ATOM 668 O O . ALA A 1 96 ? 3.679 -1.673 1.057 1.00 97.94 96 ALA A O 1
ATOM 669 N N . VAL A 1 97 ? 4.301 -3.103 -0.559 1.00 97.88 97 VAL A N 1
ATOM 670 C CA . VAL A 1 97 ? 3.578 -4.268 -0.008 1.00 97.88 97 VAL A CA 1
ATOM 671 C C . VAL A 1 97 ? 4.177 -4.737 1.321 1.00 97.88 97 VAL A C 1
ATOM 673 O O . VAL A 1 97 ? 3.434 -5.095 2.232 1.00 97.88 97 VAL A O 1
ATOM 676 N N . ASP A 1 98 ? 5.503 -4.689 1.459 1.00 97.88 98 ASP A N 1
ATOM 677 C CA . ASP A 1 98 ? 6.187 -5.021 2.715 1.00 97.88 98 ASP A CA 1
ATOM 678 C C . ASP A 1 98 ? 5.807 -4.034 3.831 1.00 97.88 98 ASP A C 1
ATOM 680 O O . ASP A 1 98 ? 5.465 -4.433 4.943 1.00 97.88 98 ASP A O 1
ATOM 684 N N . ALA A 1 99 ? 5.738 -2.737 3.512 1.00 98.06 99 ALA A N 1
ATOM 685 C CA . ALA A 1 99 ? 5.272 -1.721 4.449 1.00 98.06 99 ALA A CA 1
ATOM 686 C C . ALA A 1 99 ? 3.814 -1.942 4.884 1.00 98.06 99 ALA A C 1
ATOM 688 O O . ALA A 1 99 ? 3.487 -1.707 6.048 1.00 98.06 99 ALA A O 1
ATOM 689 N N . TRP A 1 100 ? 2.947 -2.416 3.979 1.00 98.12 100 TRP A N 1
ATOM 690 C CA . TRP A 1 100 ? 1.564 -2.772 4.311 1.00 98.12 100 TRP A CA 1
ATOM 691 C C . TRP A 1 100 ? 1.518 -3.918 5.314 1.00 98.12 100 TRP A C 1
ATOM 693 O O . TRP A 1 100 ? 0.867 -3.788 6.349 1.00 98.12 100 TRP A O 1
ATOM 703 N N . ASP A 1 101 ? 2.231 -5.017 5.050 1.00 97.81 101 ASP A N 1
ATOM 704 C CA . ASP A 1 101 ? 2.258 -6.137 5.991 1.00 97.81 101 ASP A CA 1
ATOM 705 C C . ASP A 1 101 ? 2.863 -5.717 7.333 1.00 97.81 101 ASP A C 1
ATOM 707 O O . ASP A 1 101 ? 2.300 -6.026 8.383 1.00 97.81 101 ASP A O 1
ATOM 711 N N . ARG A 1 102 ? 3.942 -4.928 7.327 1.00 97.56 102 ARG A N 1
ATOM 712 C CA . ARG A 1 102 ? 4.561 -4.441 8.561 1.00 97.56 102 ARG A CA 1
ATOM 713 C C . ARG A 1 102 ? 3.616 -3.566 9.387 1.00 97.56 102 ARG A C 1
ATOM 715 O O . ARG A 1 102 ? 3.584 -3.718 10.607 1.00 97.56 102 ARG A O 1
ATOM 722 N N . ALA A 1 103 ? 2.829 -2.698 8.751 1.00 97.56 103 ALA A N 1
ATOM 723 C CA . ALA A 1 103 ? 1.809 -1.905 9.433 1.00 97.56 103 ALA A CA 1
ATOM 724 C C . ALA A 1 103 ? 0.720 -2.799 10.055 1.00 97.56 103 ALA A C 1
ATOM 726 O O . ALA A 1 103 ? 0.389 -2.637 11.227 1.00 97.56 103 ALA A O 1
ATOM 727 N N . LEU A 1 104 ? 0.234 -3.806 9.321 1.00 97.56 104 LEU A N 1
ATOM 728 C CA . LEU A 1 104 ? -0.744 -4.771 9.841 1.00 97.56 104 LEU A CA 1
ATOM 729 C C . LEU A 1 104 ? -0.176 -5.633 10.979 1.00 97.56 104 LEU A C 1
ATOM 731 O O . LEU A 1 104 ? -0.893 -5.989 11.911 1.00 97.56 104 LEU A O 1
ATOM 735 N N . GLN A 1 105 ? 1.109 -5.987 10.926 1.00 96.38 105 GLN A N 1
ATOM 736 C CA . GLN A 1 105 ? 1.780 -6.707 12.008 1.00 96.38 105 GLN A CA 1
ATOM 737 C C . GLN A 1 105 ? 1.850 -5.883 13.297 1.00 96.38 105 GLN A C 1
ATOM 739 O O . GLN A 1 105 ? 1.732 -6.471 14.369 1.00 96.38 105 GLN A O 1
ATOM 744 N N . LEU A 1 106 ? 2.046 -4.562 13.210 1.00 94.62 106 LEU A N 1
ATOM 745 C CA . LEU A 1 106 ? 2.027 -3.690 14.387 1.00 94.62 106 LEU A CA 1
ATOM 746 C C . LEU A 1 106 ? 0.647 -3.690 15.045 1.00 94.62 106 LEU A C 1
ATOM 748 O O . LEU A 1 106 ? 0.560 -3.923 16.245 1.00 94.62 106 LEU A O 1
ATOM 752 N N . ASP A 1 107 ? -0.421 -3.542 14.261 1.00 94.69 107 ASP A N 1
ATOM 753 C CA . ASP A 1 107 ? -1.784 -3.627 14.795 1.00 94.69 107 ASP A CA 1
ATOM 754 C C . ASP A 1 107 ? -2.044 -4.985 15.459 1.00 94.69 107 ASP A C 1
ATOM 756 O O . ASP A 1 107 ? -2.531 -5.041 16.588 1.00 94.69 107 ASP A O 1
ATOM 760 N N . ARG A 1 108 ? -1.641 -6.088 14.809 1.00 94.81 108 ARG A N 1
ATOM 761 C CA . ARG A 1 108 ? -1.775 -7.442 15.372 1.00 94.81 108 ARG A CA 1
ATOM 762 C C . ARG A 1 108 ? -0.995 -7.620 16.676 1.00 94.81 108 ARG A C 1
ATOM 764 O O . ARG A 1 108 ? -1.489 -8.290 17.580 1.00 94.81 108 ARG A O 1
ATOM 771 N N . ALA A 1 109 ? 0.204 -7.046 16.784 1.00 93.44 109 ALA A N 1
ATOM 772 C CA . ALA A 1 109 ? 1.017 -7.110 18.000 1.00 93.44 109 ALA A CA 1
ATOM 773 C C . ALA A 1 109 ? 0.347 -6.395 19.186 1.00 93.44 109 ALA A C 1
ATOM 775 O O . ALA A 1 109 ? 0.491 -6.834 20.324 1.00 93.44 109 ALA A O 1
ATOM 776 N N . GLU A 1 110 ? -0.446 -5.360 18.905 1.00 90.88 110 GLU A N 1
ATOM 777 C CA . GLU A 1 110 ? -1.265 -4.633 19.881 1.00 90.88 110 GLU A CA 1
ATOM 778 C C . GLU A 1 110 ? -2.657 -5.270 20.093 1.00 90.88 110 GLU A C 1
ATOM 780 O O . GLU A 1 110 ? -3.517 -4.690 20.757 1.00 90.88 110 GLU A O 1
ATOM 785 N N . GLY A 1 111 ? -2.916 -6.452 19.518 1.00 92.38 111 GLY A N 1
ATOM 786 C CA . GLY A 1 111 ? -4.208 -7.140 19.610 1.00 92.38 111 GLY A CA 1
ATOM 787 C C . GLY A 1 111 ? -5.345 -6.449 18.845 1.00 92.38 111 GLY A C 1
ATOM 788 O O . GLY A 1 111 ? -6.512 -6.644 19.181 1.00 92.38 111 GLY A O 1
ATOM 789 N N . GLN A 1 112 ? -5.013 -5.628 17.847 1.00 93.00 112 GLN A N 1
ATOM 790 C CA . GLN A 1 112 ? -5.949 -4.888 17.000 1.00 93.00 112 GLN A CA 1
ATOM 791 C C . GLN A 1 112 ? -6.028 -5.484 15.585 1.00 93.00 112 GLN A C 1
ATOM 793 O O . GLN A 1 112 ? -5.233 -6.340 15.189 1.00 93.00 112 GLN A O 1
ATOM 798 N N . GLY A 1 113 ? -7.006 -5.002 14.816 1.00 92.50 113 GLY A N 1
ATOM 799 C CA . GLY A 1 113 ? -7.308 -5.490 13.473 1.00 92.50 113 GLY A CA 1
ATOM 800 C C . GLY A 1 113 ? -8.089 -6.796 13.494 1.00 92.50 113 GLY A C 1
ATOM 801 O O . GLY A 1 113 ? -8.783 -7.112 14.461 1.00 92.50 113 GLY A O 1
ATOM 802 N N . GLY A 1 114 ? -7.982 -7.553 12.409 1.00 92.56 114 GLY A N 1
ATOM 803 C CA . GLY A 1 114 ? -8.623 -8.861 12.266 1.00 92.56 114 GLY A CA 1
ATOM 804 C C . GLY A 1 114 ? -9.393 -9.035 10.964 1.00 92.56 114 GLY A C 1
ATOM 805 O O . GLY A 1 114 ? -9.934 -10.116 10.732 1.00 92.56 114 GLY A O 1
ATOM 806 N N . ILE A 1 115 ? -9.423 -8.020 10.098 1.00 97.31 115 ILE A N 1
ATOM 807 C CA . ILE A 1 115 ? -9.940 -8.182 8.743 1.00 97.31 115 ILE A CA 1
ATOM 808 C C . ILE A 1 115 ? -8.893 -8.948 7.933 1.00 97.31 115 ILE A C 1
ATOM 810 O O . ILE A 1 115 ? -7.702 -8.627 7.942 1.00 97.31 115 ILE A O 1
ATOM 814 N N . ALA A 1 116 ? -9.324 -9.998 7.236 1.00 97.31 116 ALA A N 1
ATOM 815 C CA . ALA A 1 116 ? -8.405 -10.804 6.454 1.00 97.31 116 ALA A CA 1
ATOM 816 C C . ALA A 1 116 ? -7.840 -9.975 5.291 1.00 97.31 116 ALA A C 1
ATOM 818 O O . ALA A 1 116 ? -8.562 -9.238 4.621 1.00 97.31 116 ALA A O 1
ATOM 819 N N . VAL A 1 117 ? -6.544 -10.130 5.003 1.00 97.81 117 VAL A N 1
ATOM 820 C CA . VAL A 1 117 ? -5.884 -9.411 3.898 1.00 97.81 117 VAL A CA 1
ATOM 821 C C . VAL A 1 117 ? -6.642 -9.546 2.565 1.00 97.81 117 VAL A C 1
ATOM 823 O O . VAL A 1 117 ? -6.812 -8.526 1.899 1.00 97.81 117 VAL A O 1
ATOM 826 N N . PRO A 1 118 ? -7.172 -10.723 2.167 1.00 98.31 118 PRO A N 1
ATOM 827 C CA . PRO A 1 118 ? -7.990 -10.827 0.959 1.00 98.31 118 PRO A CA 1
ATOM 828 C C . PRO A 1 118 ? -9.198 -9.882 0.937 1.00 98.31 118 PRO A C 1
ATOM 830 O O . PRO A 1 118 ? -9.503 -9.331 -0.118 1.00 98.31 118 PRO A O 1
ATOM 833 N N . ASP A 1 119 ? -9.839 -9.642 2.082 1.00 98.38 119 ASP A N 1
ATOM 834 C CA . ASP A 1 119 ? -10.996 -8.748 2.191 1.00 98.38 119 ASP A CA 1
ATOM 835 C C . ASP A 1 119 ? -10.584 -7.275 2.078 1.00 98.38 119 ASP A C 1
ATOM 837 O O . ASP A 1 119 ? -11.284 -6.483 1.444 1.00 98.38 119 ASP A O 1
ATOM 841 N N . LEU A 1 120 ? -9.412 -6.909 2.614 1.00 98.69 120 LEU A N 1
ATOM 842 C CA . LEU A 1 120 ? -8.833 -5.569 2.440 1.00 98.69 120 LEU A CA 1
ATOM 843 C C . LEU A 1 120 ? -8.495 -5.279 0.973 1.00 98.69 120 LEU A C 1
ATOM 845 O O . LEU A 1 120 ? -8.665 -4.154 0.502 1.00 98.69 120 LEU A O 1
ATOM 849 N N . LEU A 1 121 ? -8.025 -6.294 0.242 1.00 98.75 121 LEU A N 1
ATOM 850 C CA . LEU A 1 121 ? -7.634 -6.169 -1.163 1.00 98.75 121 LEU A CA 1
ATOM 851 C C . LEU A 1 121 ? -8.817 -6.325 -2.131 1.00 98.75 121 LEU A C 1
ATOM 853 O O . LEU A 1 121 ? -8.739 -5.848 -3.264 1.00 98.75 121 LEU A O 1
ATOM 857 N N . ALA A 1 122 ? -9.920 -6.951 -1.709 1.00 98.6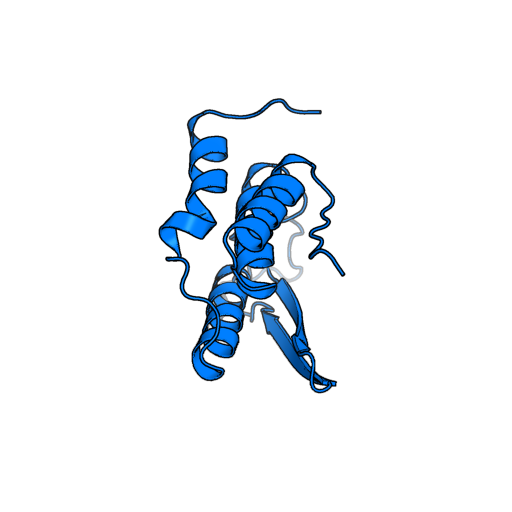2 122 ALA A N 1
ATOM 858 C CA . ALA A 1 122 ? -11.072 -7.257 -2.559 1.00 98.62 122 ALA A CA 1
ATOM 859 C C . ALA A 1 122 ? -11.586 -6.067 -3.401 1.00 98.62 122 ALA A C 1
ATOM 861 O O . ALA A 1 122 ? -11.841 -6.271 -4.592 1.00 98.62 122 ALA A O 1
ATOM 862 N N . PRO A 1 123 ? -11.684 -4.824 -2.875 1.00 98.62 123 PRO A N 1
ATOM 863 C CA . PRO A 1 123 ? -12.101 -3.675 -3.679 1.00 98.62 123 PRO A CA 1
ATOM 864 C C . PRO A 1 123 ? -11.140 -3.380 -4.837 1.00 98.62 123 PRO A C 1
ATOM 866 O O . PRO A 1 123 ? -11.585 -3.115 -5.950 1.00 98.62 123 PRO A O 1
ATOM 869 N N . ALA A 1 124 ? -9.829 -3.463 -4.598 1.00 98.75 124 ALA A N 1
ATOM 870 C CA . ALA A 1 124 ? -8.817 -3.257 -5.629 1.00 98.75 124 ALA A CA 1
ATOM 871 C C . ALA A 1 124 ? -8.876 -4.359 -6.695 1.00 98.75 124 ALA A C 1
ATOM 873 O O . ALA A 1 124 ? -8.807 -4.062 -7.884 1.00 98.75 124 ALA A O 1
ATOM 874 N N . LEU A 1 125 ? -9.071 -5.621 -6.286 1.00 98.62 125 LEU A N 1
ATOM 875 C CA . LEU A 1 125 ? -9.236 -6.730 -7.229 1.00 98.62 125 LEU A CA 1
ATOM 876 C C . LEU A 1 125 ? -10.459 -6.545 -8.133 1.00 98.62 125 LEU A C 1
ATOM 878 O O . LEU A 1 125 ? -10.352 -6.794 -9.331 1.00 98.62 125 LEU A O 1
ATOM 882 N N . ALA A 1 126 ? -11.600 -6.126 -7.580 1.00 98.62 126 ALA A N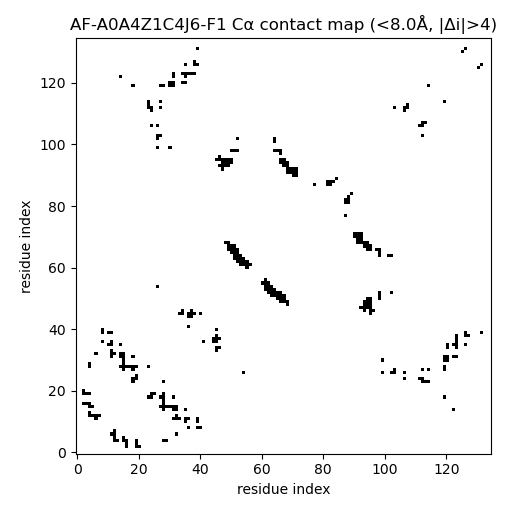 1
ATOM 883 C CA . ALA A 1 126 ? -12.805 -5.865 -8.365 1.00 98.62 126 ALA A CA 1
ATOM 884 C C . ALA A 1 126 ? -12.558 -4.747 -9.389 1.00 98.62 126 ALA A C 1
ATOM 886 O O . ALA A 1 126 ? -12.757 -4.951 -10.580 1.00 98.62 126 ALA A O 1
ATOM 887 N N . LEU A 1 127 ? -12.002 -3.612 -8.951 1.00 98.69 127 LEU A N 1
ATOM 888 C CA . LEU A 1 127 ? -11.690 -2.483 -9.836 1.00 98.69 127 LEU A CA 1
ATOM 889 C C . LEU A 1 127 ? -10.676 -2.842 -10.930 1.00 98.69 127 LEU A C 1
ATOM 891 O O . LEU A 1 127 ? -10.791 -2.366 -12.055 1.00 98.69 127 LEU A O 1
ATOM 895 N N . ALA A 1 128 ? -9.690 -3.686 -10.622 1.00 98.56 128 ALA A N 1
ATOM 896 C CA . ALA A 1 128 ? -8.700 -4.130 -11.599 1.00 98.56 128 ALA A CA 1
ATOM 897 C C . ALA A 1 128 ? -9.288 -5.099 -12.638 1.00 98.56 128 ALA A C 1
ATOM 899 O O . ALA A 1 128 ? -8.850 -5.100 -13.785 1.00 98.56 128 ALA A O 1
ATOM 900 N N . ARG A 1 129 ? -10.253 -5.938 -12.239 1.00 98.62 129 ARG A N 1
ATOM 901 C CA . ARG A 1 129 ? -10.904 -6.920 -13.121 1.00 98.62 129 A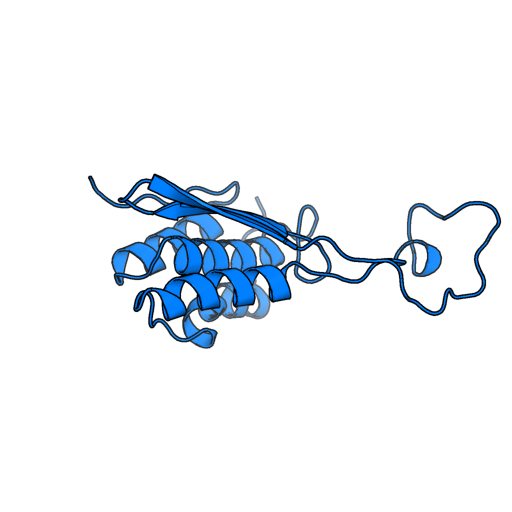RG A CA 1
ATOM 902 C C . ARG A 1 129 ? -11.995 -6.298 -13.979 1.00 98.62 129 ARG A C 1
ATOM 904 O O . ARG A 1 129 ? -12.033 -6.542 -15.181 1.00 98.62 129 ARG A O 1
ATOM 911 N N . ASP A 1 130 ? -12.856 -5.511 -13.352 1.00 98.44 130 ASP A N 1
ATOM 912 C CA . ASP A 1 130 ? -14.088 -5.010 -13.959 1.00 98.44 130 ASP A CA 1
ATOM 913 C C . ASP A 1 130 ? -13.892 -3.616 -14.577 1.00 98.44 130 ASP A C 1
ATOM 915 O O . ASP A 1 130 ? -14.720 -3.146 -15.358 1.00 98.44 130 ASP A O 1
ATOM 919 N N . GLY A 1 131 ? -12.770 -2.963 -14.259 1.00 97.88 131 GLY A N 1
ATOM 920 C CA . GLY A 1 131 ? -12.480 -1.593 -14.648 1.00 97.88 131 GLY A CA 1
ATOM 921 C C . GLY A 1 131 ? -13.207 -0.567 -13.778 1.00 97.88 131 GLY A C 1
ATOM 922 O O . GLY A 1 131 ? -13.947 -0.879 -12.845 1.00 97.88 131 GLY A O 1
ATOM 923 N N . PHE A 1 132 ? -12.968 0.704 -14.083 1.00 97.69 132 PHE A N 1
ATOM 924 C CA . PHE A 1 132 ? -13.587 1.847 -13.418 1.00 97.69 132 PHE A CA 1
ATOM 925 C C . PHE A 1 132 ? -13.643 3.036 -14.384 1.00 97.69 132 PHE A C 1
ATOM 927 O O . PHE A 1 132 ? -12.951 3.057 -15.403 1.00 97.69 132 PHE A O 1
ATOM 934 N N . ALA A 1 133 ? -14.478 4.029 -14.081 1.00 95.81 133 ALA A N 1
ATOM 935 C CA . ALA A 1 133 ? -14.544 5.248 -14.880 1.00 95.81 133 ALA A CA 1
ATOM 936 C C . ALA A 1 133 ? -13.285 6.103 -14.664 1.00 95.81 133 ALA A C 1
ATOM 938 O O . ALA A 1 133 ? -12.959 6.446 -13.529 1.00 95.81 133 ALA A O 1
ATOM 939 N N . VAL A 1 134 ? -12.609 6.468 -15.754 1.00 91.12 134 VAL A N 1
ATOM 940 C CA . VAL A 1 134 ? -11.478 7.405 -15.727 1.00 91.12 134 VAL A CA 1
ATOM 941 C C . VAL A 1 134 ? -12.032 8.831 -15.721 1.00 91.12 134 VAL A C 1
ATOM 943 O O . VAL A 1 134 ? -12.865 9.163 -16.567 1.00 91.12 134 VAL A O 1
ATOM 946 N N . GLY A 1 135 ? -11.602 9.638 -14.750 1.00 75.00 135 GLY A N 1
ATOM 947 C CA . GLY A 1 135 ? -11.978 11.047 -14.584 1.00 75.00 135 GLY A CA 1
ATOM 948 C C . GLY A 1 135 ? -10.796 11.991 -14.722 1.00 75.00 135 GLY A C 1
ATOM 949 O O . GLY A 1 135 ? -9.644 11.505 -14.657 1.00 75.00 135 GLY A O 1
#

Nearest PDB structures (foldseek):
  5hft-assembly1_A  TM=9.375E-01  e=2.063E-09  Klebsiella pneumoniae subsp. pneumoniae MGH 78578
  5hft-assembly2_C  TM=9.457E-01  e=7.019E-09  Klebsiella pneumoniae subsp. pneumoniae MGH 78578
  2nqo-assembly1_C  TM=8.664E-01  e=6.762E-08  Helicobacter py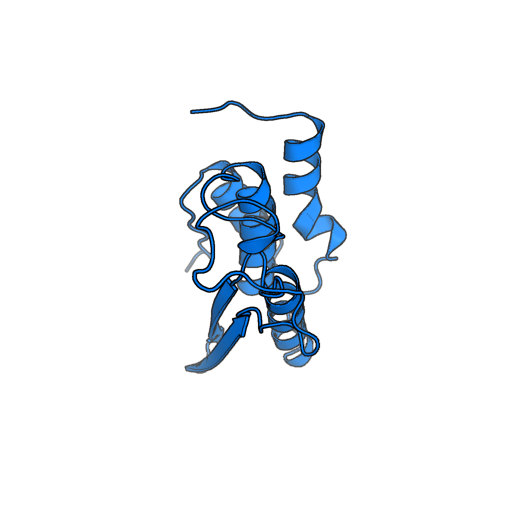lori
  2dbx-assembly1_A  TM=8.234E-01  e=1.801E-07  Escherichia coli K-12
  5y9b-assembly1_A  TM=8.171E-01  e=3.322E-07  Bacillus licheniformis

Secondary structure (DSSP, 8-state):
-------SSHHHHHHHHHHHHTT--HHHHHHHHHHHHHHH-TTT--TTS-EEEEEE-TTS-EEEEEE-PPPPSS-----SS--SSSGGG--S---HHHHHHHHHHHHHHTT-----HHHHHHHHHHHHHH-----

Organism: NCBI:txid2560053

Foldseek 3Di:
DQDAADDPDVLLRVLLSVCVVVVFDNLLSVLLSLLQCQQQVVVPDHQQAFDWDWDADPVGDIDIDGQHWDFDPDDDPADPDQDPDDPSVSGTGHRHVVSSVVSVVVCVVVVGGDPDPCSSNVSSVCCNVVPDDRD